Protein AF-A0A3M0WYV5-F1 (afdb_monomer_lite)

Structure (mmCIF, N/CA/C/O backbone):
data_AF-A0A3M0WYV5-F1
#
_entry.id   AF-A0A3M0WYV5-F1
#
loop_
_atom_site.group_PDB
_atom_site.id
_atom_site.type_symbol
_atom_site.label_atom_id
_atom_site.label_alt_id
_atom_site.label_comp_id
_atom_site.label_asym_id
_atom_site.label_entity_id
_atom_site.label_seq_id
_atom_site.pdbx_PDB_ins_code
_atom_site.Cartn_x
_atom_site.Cartn_y
_atom_site.Cartn_z
_atom_site.occupancy
_atom_site.B_iso_or_equiv
_atom_site.auth_seq_id
_atom_site.auth_comp_id
_atom_site.auth_asym_id
_atom_site.auth_atom_id
_atom_site.pdbx_PDB_model_num
ATOM 1 N N . MET A 1 1 ? 22.483 -3.905 40.366 1.00 39.62 1 MET A N 1
ATOM 2 C CA . MET A 1 1 ? 21.238 -4.587 39.958 1.00 39.62 1 MET A CA 1
ATOM 3 C C . MET A 1 1 ? 20.223 -3.483 39.712 1.00 39.62 1 MET A C 1
ATOM 5 O O . MET A 1 1 ? 19.778 -2.875 40.672 1.00 39.62 1 MET A O 1
ATOM 9 N N . PHE A 1 2 ? 20.039 -3.083 38.453 1.00 40.53 2 PHE A N 1
ATOM 10 C CA . PHE A 1 2 ? 19.273 -1.891 38.068 1.00 40.53 2 PHE A CA 1
ATOM 11 C C . PHE A 1 2 ? 17.960 -2.374 37.449 1.00 40.53 2 PHE A C 1
ATOM 13 O O . PHE A 1 2 ? 17.980 -3.007 36.397 1.00 40.53 2 PHE A O 1
ATOM 20 N N . THR A 1 3 ? 16.846 -2.192 38.152 1.00 47.16 3 THR A N 1
ATOM 21 C CA . THR A 1 3 ? 15.509 -2.540 37.656 1.00 47.16 3 THR A CA 1
ATOM 22 C C . THR A 1 3 ? 14.979 -1.396 36.804 1.00 47.16 3 THR A C 1
ATOM 24 O O . THR A 1 3 ? 14.933 -0.257 37.266 1.00 47.16 3 THR A O 1
ATOM 27 N N . LEU A 1 4 ? 14.594 -1.711 35.568 1.00 46.31 4 LEU A N 1
ATOM 28 C CA . LEU A 1 4 ? 13.923 -0.794 34.649 1.00 46.31 4 LEU A CA 1
ATOM 29 C C . LEU A 1 4 ? 12.514 -0.463 35.182 1.00 46.31 4 LEU A C 1
ATOM 31 O O . LEU A 1 4 ? 11.827 -1.384 35.634 1.00 46.31 4 LEU A O 1
ATOM 35 N N . PRO A 1 5 ? 12.063 0.803 35.140 1.00 54.88 5 PRO A N 1
ATOM 36 C CA . PRO A 1 5 ? 10.659 1.120 35.358 1.00 54.88 5 PRO A CA 1
ATOM 37 C C . PRO A 1 5 ? 9.819 0.553 34.206 1.00 54.88 5 PRO A C 1
ATOM 39 O O . PRO A 1 5 ? 10.191 0.642 33.038 1.00 54.88 5 PRO A O 1
ATOM 42 N N . THR A 1 6 ? 8.697 -0.068 34.554 1.00 44.19 6 THR A N 1
ATOM 43 C CA . THR A 1 6 ? 7.651 -0.463 33.612 1.00 44.19 6 THR A CA 1
ATOM 44 C C . THR A 1 6 ? 6.769 0.752 33.364 1.00 44.19 6 THR A C 1
ATOM 46 O O . THR A 1 6 ? 5.972 1.136 34.218 1.00 44.19 6 THR A O 1
ATOM 49 N N . GLU A 1 7 ? 6.923 1.388 32.208 1.00 55.69 7 GLU A N 1
ATOM 50 C CA . GLU A 1 7 ? 6.001 2.438 31.781 1.00 55.69 7 GLU A CA 1
ATOM 51 C C . GLU A 1 7 ? 4.732 1.769 31.245 1.00 55.69 7 GLU A C 1
ATOM 53 O O . GLU A 1 7 ? 4.671 1.268 30.124 1.00 55.69 7 GLU A O 1
ATOM 58 N N . THR A 1 8 ? 3.732 1.679 32.124 1.00 47.59 8 THR A N 1
ATOM 59 C CA . THR A 1 8 ? 2.333 1.501 31.734 1.00 47.59 8 THR A CA 1
ATOM 60 C C . THR A 1 8 ? 1.815 2.871 31.326 1.00 47.59 8 THR A C 1
ATOM 62 O O . THR A 1 8 ? 1.358 3.634 32.175 1.00 47.59 8 THR A O 1
ATOM 65 N N . ASP A 1 9 ? 1.903 3.182 30.038 1.00 44.66 9 ASP A N 1
ATOM 66 C CA . ASP A 1 9 ? 1.225 4.338 29.462 1.00 44.66 9 ASP A CA 1
ATOM 67 C C . ASP A 1 9 ? -0.118 3.879 28.888 1.00 44.66 9 ASP A C 1
ATOM 69 O O . ASP A 1 9 ? -0.226 3.351 27.782 1.00 44.66 9 ASP A O 1
ATOM 73 N N . SER A 1 10 ? -1.166 4.041 29.695 1.00 46.47 10 SER A N 1
ATOM 74 C CA . SER A 1 10 ? -2.559 3.932 29.263 1.00 46.47 10 SER A CA 1
ATOM 75 C C . SER A 1 10 ? -2.966 5.208 28.523 1.00 46.47 10 SER A C 1
ATOM 77 O O . SER A 1 10 ? -3.900 5.894 28.932 1.00 46.47 10 SER A O 1
ATOM 79 N N . ASN A 1 11 ? -2.282 5.528 27.428 1.00 46.50 11 ASN A N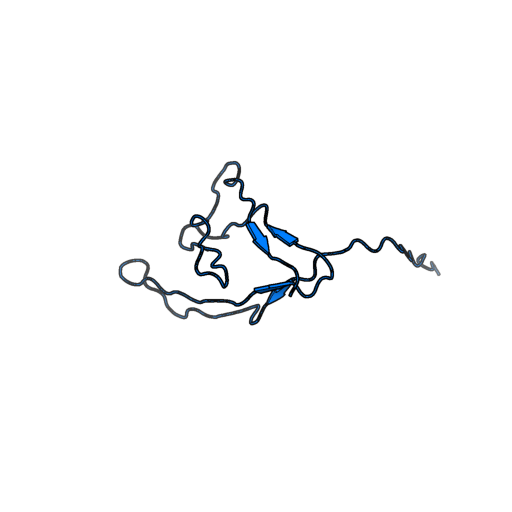 1
ATOM 80 C CA . ASN A 1 11 ? -2.873 6.330 26.371 1.00 46.50 11 ASN A CA 1
ATOM 81 C C . ASN A 1 11 ? -3.307 5.341 25.295 1.00 46.50 11 ASN A C 1
ATOM 83 O O . ASN A 1 11 ? -2.495 4.876 24.497 1.00 46.50 11 ASN A O 1
ATOM 87 N N . LYS A 1 12 ? -4.589 4.965 25.302 1.00 43.47 12 LYS A N 1
ATOM 88 C CA . LYS A 1 12 ? -5.187 4.278 24.158 1.00 43.47 12 LYS A CA 1
ATOM 89 C C . LYS A 1 12 ? -5.302 5.328 23.057 1.00 43.47 12 LYS A C 1
ATOM 91 O O . LYS A 1 12 ? -6.381 5.857 22.810 1.00 43.47 12 LYS A O 1
ATOM 96 N N . GLU A 1 13 ? -4.170 5.640 22.424 1.00 46.00 13 GLU A N 1
ATOM 97 C CA . GLU A 1 13 ? -4.172 6.010 21.018 1.00 46.00 13 GLU A CA 1
ATOM 98 C C . GLU A 1 13 ? -5.108 4.987 20.382 1.00 46.00 13 GLU A C 1
ATOM 100 O O . GLU A 1 13 ? -4.877 3.774 20.474 1.00 46.00 13 GLU A O 1
ATOM 105 N N . VAL A 1 14 ? -6.227 5.445 19.827 1.00 50.03 14 VAL A N 1
ATOM 106 C CA . VAL A 1 14 ? -6.940 4.637 18.848 1.00 50.03 14 VAL A CA 1
ATOM 107 C C . VAL A 1 14 ? -5.994 4.610 17.657 1.00 50.03 14 VAL A C 1
ATOM 109 O O . VAL A 1 14 ? -6.120 5.389 16.720 1.00 50.03 14 VAL A O 1
ATOM 112 N N . ALA A 1 15 ? -4.952 3.788 17.768 1.00 58.31 15 ALA A N 1
ATOM 113 C CA . ALA A 1 15 ? -4.151 3.382 16.647 1.00 58.31 15 ALA A CA 1
ATOM 114 C C . ALA A 1 15 ? -5.170 2.715 15.739 1.00 58.31 15 ALA A C 1
ATOM 116 O O . ALA A 1 15 ? -5.713 1.666 16.088 1.00 58.31 15 ALA A O 1
ATOM 117 N N . GLY A 1 16 ? -5.542 3.414 14.669 1.00 64.31 16 GLY A N 1
ATOM 118 C CA . GLY A 1 16 ? -6.398 2.850 13.649 1.00 64.31 16 GLY A CA 1
ATOM 119 C C . GLY A 1 16 ? -5.761 1.538 13.212 1.00 64.31 16 GLY A C 1
ATOM 120 O O . GLY A 1 16 ? -4.676 1.542 12.633 1.00 64.31 16 GLY A O 1
ATOM 121 N N . GLU A 1 17 ? -6.371 0.422 13.599 1.00 79.31 17 GLU A N 1
ATOM 122 C CA . GLU A 1 17 ? -5.863 -0.900 13.279 1.00 79.31 17 GLU A CA 1
ATOM 123 C C . GLU A 1 17 ? -6.277 -1.198 11.843 1.00 79.31 17 GLU A C 1
ATOM 125 O O . GLU A 1 17 ? -7.430 -1.513 11.554 1.00 79.31 17 GLU A O 1
ATOM 130 N N . LEU A 1 18 ? -5.326 -0.997 10.933 1.00 84.88 18 LEU A N 1
ATOM 131 C CA . LEU A 1 18 ? -5.445 -1.437 9.555 1.00 84.88 18 LEU A CA 1
ATOM 132 C C . LEU A 1 18 ? -4.849 -2.832 9.453 1.00 84.88 18 LEU A C 1
ATOM 134 O O . LEU A 1 18 ? -3.649 -3.023 9.678 1.00 84.88 18 LEU A O 1
ATOM 138 N N . THR A 1 19 ? -5.678 -3.798 9.090 1.00 87.44 19 THR A N 1
ATOM 139 C CA . THR A 1 19 ? -5.227 -5.137 8.738 1.00 87.44 19 THR A CA 1
ATOM 140 C C . THR A 1 19 ? -5.078 -5.246 7.228 1.00 87.44 19 THR A C 1
ATOM 142 O O . THR A 1 19 ? -5.758 -4.582 6.447 1.00 87.44 19 THR A O 1
ATOM 145 N N . PHE A 1 20 ? -4.120 -6.064 6.807 1.00 88.94 20 PHE A N 1
ATOM 146 C CA . PHE A 1 20 ? -3.800 -6.284 5.403 1.00 88.94 20 PHE A CA 1
ATOM 147 C C . PHE A 1 20 ? -3.946 -7.769 5.115 1.00 88.94 20 PHE A C 1
ATOM 149 O O . PHE A 1 20 ? -3.472 -8.596 5.900 1.00 88.94 20 PHE A O 1
ATOM 156 N N . SER A 1 21 ? -4.538 -8.118 3.973 1.00 88.94 21 SER A N 1
ATOM 157 C CA . SER A 1 21 ? -4.647 -9.517 3.548 1.00 88.94 21 SER A CA 1
ATOM 158 C C . SER A 1 21 ? -3.275 -10.178 3.396 1.00 88.94 21 SER A C 1
ATOM 160 O O . SER A 1 21 ? -3.121 -11.370 3.651 1.00 88.94 21 SER A O 1
ATOM 162 N N . GLU A 1 22 ? -2.270 -9.403 2.977 1.00 88.31 22 GLU A N 1
ATOM 163 C CA . GLU A 1 22 ? -0.910 -9.879 2.763 1.00 88.31 22 GLU A CA 1
ATOM 164 C C . GLU A 1 22 ? 0.105 -8.740 2.945 1.00 88.31 22 GLU A C 1
ATOM 166 O O . GLU A 1 22 ? -0.052 -7.663 2.376 1.00 88.31 22 GLU A O 1
ATOM 171 N N . LEU A 1 23 ? 1.160 -8.968 3.736 1.00 86.75 23 LEU A N 1
ATOM 172 C CA . LEU A 1 23 ? 2.189 -7.950 4.021 1.00 86.75 23 LEU A CA 1
ATOM 173 C C . LEU A 1 23 ? 3.411 -8.041 3.103 1.00 86.75 23 LEU A C 1
ATOM 175 O O . LEU A 1 23 ? 4.252 -7.141 3.086 1.00 86.75 23 LEU A O 1
ATOM 179 N N . LYS A 1 24 ? 3.573 -9.166 2.404 1.00 88.75 24 LYS A N 1
ATOM 180 C CA . LYS A 1 24 ? 4.732 -9.448 1.559 1.00 88.75 24 LYS A CA 1
ATOM 181 C C . LYS A 1 24 ? 4.281 -10.241 0.353 1.00 88.75 24 LYS A C 1
ATOM 183 O O . LYS A 1 24 ? 3.626 -11.259 0.509 1.00 88.75 24 LYS A O 1
ATOM 188 N N . TRP A 1 25 ? 4.700 -9.797 -0.819 1.00 88.12 25 TRP A N 1
ATOM 189 C CA . TRP A 1 25 ? 4.446 -10.477 -2.077 1.00 88.12 25 TRP A CA 1
ATOM 190 C C . TRP A 1 25 ? 5.689 -10.394 -2.956 1.00 88.12 25 TRP A C 1
ATOM 192 O O . TRP A 1 25 ? 6.414 -9.400 -2.904 1.00 88.12 25 TRP A O 1
ATOM 202 N N . ASP A 1 26 ? 5.919 -11.429 -3.759 1.00 87.56 26 ASP A N 1
ATOM 203 C CA . ASP A 1 26 ? 6.958 -11.436 -4.785 1.00 87.56 26 ASP A CA 1
ATOM 204 C C . ASP A 1 26 ? 6.300 -11.289 -6.162 1.00 87.56 26 ASP A C 1
ATOM 206 O O . ASP A 1 26 ? 5.508 -12.133 -6.582 1.00 87.56 26 ASP A O 1
ATOM 210 N N . LEU A 1 27 ? 6.610 -10.192 -6.856 1.00 84.56 27 LEU A N 1
ATOM 211 C CA . LEU A 1 27 ? 6.151 -9.952 -8.230 1.00 84.56 27 LEU A CA 1
ATOM 212 C C . LEU A 1 27 ? 6.935 -10.797 -9.252 1.00 84.56 27 LEU A C 1
ATOM 214 O O . LEU A 1 27 ? 6.575 -10.836 -10.426 1.00 84.56 27 LEU A O 1
ATOM 218 N N . GLY A 1 28 ? 7.994 -11.481 -8.818 1.00 86.00 28 GLY A N 1
ATOM 2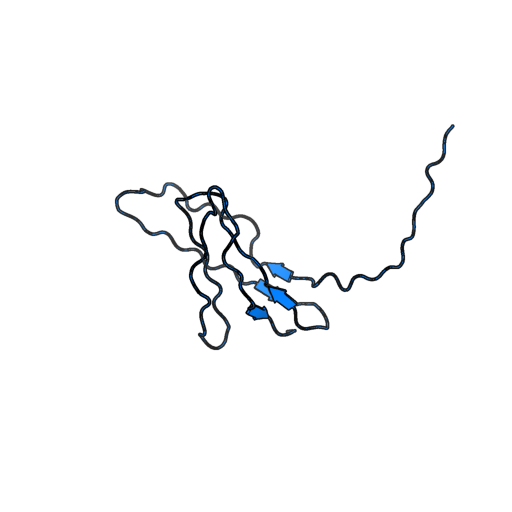19 C CA . GLY A 1 28 ? 8.891 -12.249 -9.659 1.00 86.00 28 GLY A CA 1
ATOM 220 C C . GLY A 1 28 ? 9.831 -11.356 -10.466 1.00 86.00 28 GLY A C 1
ATOM 221 O O . GLY A 1 28 ? 10.232 -10.268 -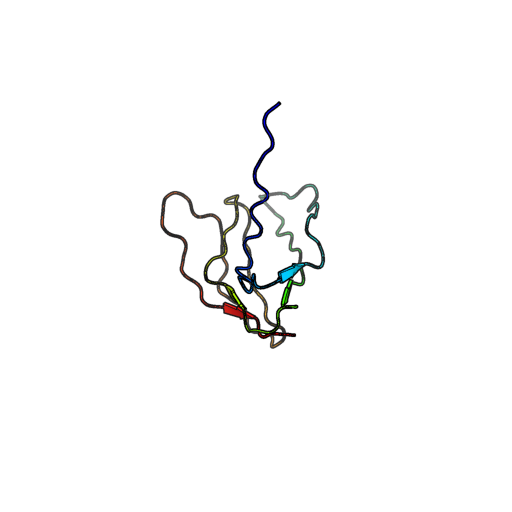10.053 1.00 86.00 28 GLY A O 1
ATOM 222 N N . THR A 1 29 ? 10.225 -11.841 -11.642 1.00 86.00 29 THR A N 1
ATOM 223 C CA . THR A 1 29 ? 11.056 -11.067 -12.570 1.00 86.00 29 THR A CA 1
ATOM 224 C C . THR A 1 29 ? 10.159 -10.191 -13.430 1.00 86.00 29 THR A C 1
ATOM 226 O O . THR A 1 29 ? 9.466 -10.709 -14.298 1.00 86.00 29 THR A O 1
ATOM 229 N N . VAL A 1 30 ? 10.198 -8.879 -13.199 1.00 82.81 30 VAL A N 1
ATOM 230 C CA . VAL A 1 30 ? 9.412 -7.895 -13.955 1.00 82.81 30 VAL A CA 1
ATOM 231 C C . VAL A 1 30 ? 10.316 -7.143 -14.927 1.00 82.81 30 VAL A C 1
ATOM 233 O O . VAL A 1 30 ? 11.322 -6.549 -14.525 1.00 82.81 30 VAL A O 1
ATOM 236 N N . SER A 1 31 ? 9.969 -7.155 -16.216 1.00 81.25 31 SER A N 1
ATOM 237 C CA . SER A 1 31 ? 10.689 -6.389 -17.236 1.00 81.25 31 SER A CA 1
ATOM 238 C C . SER A 1 31 ? 10.213 -4.937 -17.282 1.00 81.25 31 SER A C 1
ATOM 240 O O . SER A 1 31 ? 9.092 -4.664 -17.704 1.00 81.25 31 SER A O 1
ATOM 242 N N . MET A 1 32 ? 11.103 -3.988 -16.965 1.00 76.44 32 MET A N 1
ATOM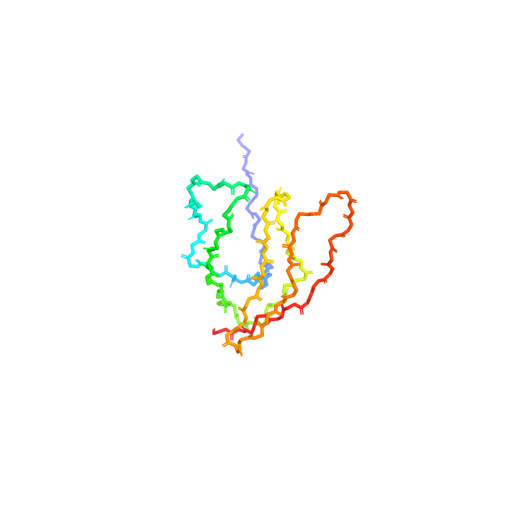 243 C CA . MET A 1 32 ? 10.815 -2.543 -17.056 1.00 76.44 32 MET A CA 1
ATOM 244 C C . MET A 1 32 ? 10.420 -2.073 -18.466 1.00 76.44 32 MET A C 1
ATOM 246 O O . MET A 1 32 ? 9.888 -0.979 -18.617 1.00 76.44 32 MET A O 1
ATOM 250 N N . ALA A 1 33 ? 10.728 -2.854 -19.507 1.00 77.44 33 ALA A N 1
ATOM 251 C CA . ALA A 1 33 ? 10.469 -2.465 -20.888 1.00 77.44 33 ALA A CA 1
ATOM 252 C C . ALA A 1 33 ? 9.038 -2.776 -21.347 1.00 77.44 33 ALA A C 1
ATOM 254 O O . ALA A 1 33 ? 8.487 -2.020 -22.142 1.00 77.44 33 ALA A O 1
ATOM 255 N N . ASN A 1 34 ? 8.454 -3.886 -20.884 1.00 65.00 34 ASN A N 1
ATOM 256 C CA . ASN A 1 34 ? 7.311 -4.497 -21.570 1.00 65.00 34 ASN A CA 1
ATOM 257 C C . ASN A 1 34 ? 6.176 -4.968 -20.653 1.00 65.00 34 ASN A C 1
ATOM 259 O O . ASN A 1 34 ? 5.174 -5.450 -21.176 1.00 65.00 34 ASN A O 1
ATOM 263 N N . GLU A 1 35 ? 6.307 -4.881 -19.328 1.00 73.62 35 GLU A N 1
ATOM 264 C CA . GLU A 1 35 ? 5.339 -5.509 -18.425 1.00 73.62 35 GLU A CA 1
ATOM 265 C C . GLU A 1 35 ? 4.908 -4.562 -17.308 1.00 73.62 35 GLU A C 1
ATOM 267 O O . GLU A 1 35 ? 5.736 -4.012 -16.584 1.00 73.62 35 GLU A O 1
ATOM 272 N N . ASN A 1 36 ? 3.590 -4.404 -17.165 1.00 80.88 36 ASN A N 1
ATOM 273 C CA . ASN A 1 36 ? 2.975 -3.835 -15.975 1.00 80.88 36 ASN A CA 1
ATOM 274 C C . ASN A 1 36 ? 2.424 -4.999 -15.151 1.00 80.88 36 ASN A C 1
ATOM 276 O O . ASN A 1 36 ? 1.542 -5.719 -15.621 1.00 80.88 36 ASN A O 1
ATOM 280 N N . VAL A 1 37 ? 2.985 -5.220 -13.964 1.00 86.94 37 VAL A N 1
ATOM 281 C CA . VAL A 1 37 ? 2.521 -6.263 -13.044 1.00 86.94 37 VAL A CA 1
ATOM 282 C C . VAL A 1 37 ? 1.784 -5.588 -11.905 1.00 86.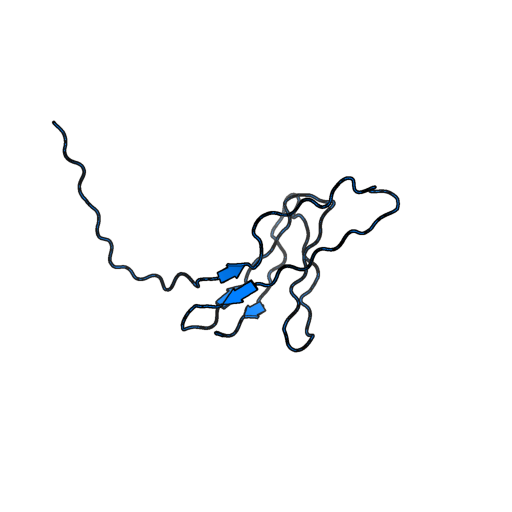94 37 VAL A C 1
ATOM 284 O O . VAL A 1 37 ? 2.325 -4.707 -11.241 1.00 86.94 37 VAL A O 1
ATOM 287 N N . GLU A 1 38 ? 0.552 -6.023 -11.683 1.00 88.75 38 GLU A N 1
ATOM 288 C CA . GLU A 1 38 ? -0.337 -5.466 -10.674 1.00 88.75 38 GLU A CA 1
ATOM 289 C C . GLU A 1 38 ? -0.639 -6.526 -9.616 1.00 88.75 38 GLU A C 1
ATOM 291 O O . GLU A 1 38 ? -0.795 -7.714 -9.912 1.00 88.75 38 GLU A O 1
ATOM 296 N N . LYS A 1 39 ? -0.699 -6.091 -8.358 1.00 89.06 39 LYS A N 1
ATOM 297 C CA . LYS A 1 39 ? -1.103 -6.913 -7.221 1.00 89.06 39 LYS A CA 1
ATOM 298 C C . LYS A 1 39 ? -2.046 -6.087 -6.366 1.00 89.06 39 LYS A C 1
ATOM 300 O O . LYS A 1 39 ? -1.658 -5.054 -5.828 1.00 89.06 39 LYS A O 1
ATOM 305 N N . GLU A 1 40 ? -3.265 -6.580 -6.224 1.00 90.62 40 GLU A N 1
ATOM 306 C CA . GLU A 1 40 ? -4.242 -6.014 -5.306 1.00 90.62 40 GLU A CA 1
ATOM 307 C C . GLU A 1 40 ? -4.017 -6.586 -3.903 1.00 90.62 40 GLU A C 1
ATOM 309 O O . GLU A 1 40 ? -3.774 -7.786 -3.727 1.00 90.62 40 GLU A O 1
ATOM 314 N N . ILE A 1 41 ? -4.060 -5.705 -2.905 1.00 89.88 41 ILE A N 1
ATOM 315 C CA . ILE A 1 41 ? -3.964 -6.048 -1.487 1.00 89.88 41 ILE A CA 1
ATOM 316 C C . ILE A 1 41 ? -5.177 -5.431 -0.812 1.00 89.88 41 ILE A C 1
ATOM 318 O O . ILE A 1 41 ? -5.396 -4.224 -0.907 1.00 89.88 41 ILE A O 1
ATOM 322 N N . THR A 1 42 ? -5.957 -6.258 -0.126 1.00 90.06 42 THR A N 1
ATOM 323 C CA . THR A 1 42 ? -7.115 -5.781 0.622 1.00 90.06 42 THR A CA 1
ATOM 324 C C . THR A 1 42 ? -6.649 -5.210 1.952 1.00 90.06 42 THR A C 1
ATOM 326 O O . THR A 1 42 ? -5.865 -5.842 2.667 1.00 90.06 42 THR A O 1
ATOM 329 N N . ILE A 1 43 ? -7.140 -4.014 2.267 1.00 88.25 43 ILE A N 1
ATOM 330 C CA . ILE A 1 43 ? -6.903 -3.320 3.530 1.00 88.25 43 ILE A CA 1
ATOM 331 C C . ILE A 1 43 ? -8.246 -3.227 4.246 1.00 88.25 43 ILE A C 1
ATOM 333 O O . ILE A 1 43 ? -9.227 -2.789 3.648 1.00 88.25 43 ILE A O 1
ATOM 337 N N . THR A 1 44 ? -8.291 -3.620 5.511 1.00 87.31 44 THR A N 1
ATOM 338 C CA . THR A 1 44 ? -9.502 -3.575 6.331 1.00 87.31 44 THR A CA 1
ATOM 339 C C . THR A 1 44 ? -9.260 -2.697 7.548 1.00 87.31 44 THR A C 1
ATOM 341 O O . THR A 1 44 ? -8.207 -2.759 8.180 1.00 87.31 44 THR A O 1
ATOM 344 N N . ASN A 1 45 ? -10.227 -1.831 7.846 1.00 87.94 45 ASN A N 1
ATOM 345 C CA . ASN A 1 45 ? -10.233 -1.015 9.050 1.00 87.94 45 ASN A CA 1
ATOM 346 C C . ASN A 1 45 ? -11.038 -1.740 10.135 1.00 87.94 45 ASN A C 1
ATOM 348 O O . ASN A 1 45 ? -12.257 -1.595 10.187 1.00 87.94 45 ASN A O 1
ATOM 352 N N . ASP A 1 46 ? -10.342 -2.477 11.000 1.00 83.69 46 ASP A N 1
ATOM 353 C CA . ASP A 1 46 ? -10.931 -3.179 12.152 1.00 83.69 46 ASP A CA 1
ATOM 354 C C . ASP A 1 46 ? -11.065 -2.267 13.388 1.00 83.69 46 ASP A C 1
ATOM 356 O O . ASP A 1 46 ? -11.396 -2.710 14.493 1.00 83.69 46 ASP A O 1
ATOM 360 N N . SER A 1 47 ? -10.777 -0.971 13.241 1.00 81.38 47 SER A N 1
ATOM 361 C CA . SER A 1 47 ? -10.909 -0.013 14.332 1.00 81.38 47 SER A CA 1
ATOM 362 C C . SER A 1 47 ? -12.354 0.462 14.491 1.00 81.38 47 SER A C 1
ATOM 364 O O . SER A 1 47 ? -13.131 0.508 13.548 1.00 81.38 47 SER A O 1
ATOM 366 N N . GLY A 1 48 ? -12.730 0.880 15.702 1.00 79.56 48 GLY A N 1
ATOM 367 C CA . GLY A 1 48 ? -14.072 1.409 15.985 1.00 79.56 48 GLY A CA 1
ATOM 368 C C . GLY A 1 48 ? -14.328 2.833 15.468 1.00 79.56 48 GLY A C 1
ATOM 369 O O . GLY A 1 48 ? -15.206 3.512 15.999 1.00 79.56 48 GLY A O 1
ATOM 370 N N . SER A 1 49 ? -13.527 3.321 14.521 1.00 84.94 49 SER A N 1
ATOM 371 C CA . SER A 1 49 ? -13.576 4.686 13.993 1.00 84.94 49 SER A CA 1
ATOM 372 C C . SER A 1 49 ? -13.075 4.744 12.553 1.00 84.94 49 SER A C 1
ATOM 374 O O . SER A 1 49 ? -12.233 3.946 12.150 1.00 84.94 49 SER A O 1
ATOM 376 N N . ASP A 1 50 ? -13.536 5.729 11.790 1.00 87.31 50 ASP A N 1
ATOM 377 C CA . ASP A 1 50 ? -13.035 5.959 10.436 1.00 87.31 50 ASP A CA 1
ATOM 378 C C . ASP A 1 50 ? -11.547 6.335 10.452 1.00 87.31 50 ASP A C 1
ATOM 380 O O . ASP A 1 50 ? -11.103 7.174 11.244 1.00 87.31 50 ASP A O 1
ATOM 384 N N . ILE A 1 51 ? -10.773 5.740 9.546 1.00 88.62 51 ILE A N 1
ATOM 385 C CA . ILE A 1 51 ? -9.348 6.032 9.379 1.00 88.62 51 ILE A CA 1
ATOM 386 C C . ILE A 1 51 ? -9.173 6.868 8.120 1.00 88.62 51 ILE A C 1
ATOM 388 O O . ILE A 1 51 ? -9.639 6.500 7.049 1.00 88.62 51 ILE A O 1
ATOM 392 N N . THR A 1 52 ? -8.464 7.990 8.230 1.00 89.00 52 THR A N 1
ATOM 393 C CA . THR A 1 52 ? -8.115 8.811 7.064 1.00 89.00 52 THR A CA 1
ATOM 394 C C . THR A 1 52 ? -6.654 8.606 6.688 1.00 89.00 52 THR A C 1
ATOM 396 O O . THR A 1 52 ? -5.748 8.893 7.474 1.00 89.00 52 THR A O 1
ATOM 399 N N . ILE A 1 53 ? -6.421 8.142 5.463 1.00 88.06 53 ILE A N 1
ATOM 400 C CA . ILE A 1 53 ? -5.099 8.038 4.855 1.00 88.06 53 ILE A CA 1
ATOM 401 C C . ILE A 1 53 ? -4.730 9.403 4.279 1.00 88.06 53 ILE A C 1
ATOM 403 O O . ILE A 1 53 ? -5.291 9.852 3.278 1.00 88.06 53 ILE A O 1
ATOM 407 N N . ASN A 1 54 ? -3.767 10.059 4.926 1.00 88.69 54 ASN A N 1
ATOM 408 C CA . ASN A 1 54 ? -3.298 11.389 4.528 1.00 88.69 54 ASN A CA 1
ATOM 409 C C . ASN A 1 54 ? -2.103 11.355 3.562 1.00 88.69 54 ASN A C 1
ATOM 411 O O . A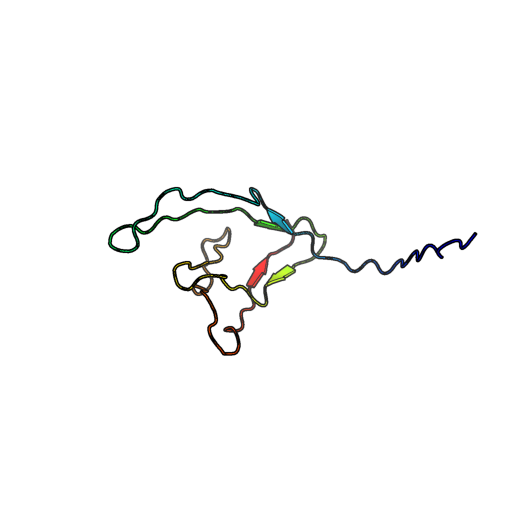SN A 1 54 ? -1.793 12.349 2.903 1.00 88.69 54 ASN A O 1
ATOM 415 N N . HIS A 1 55 ? -1.404 10.218 3.499 1.00 86.81 55 HIS A N 1
ATOM 416 C CA . HIS A 1 55 ? -0.171 10.054 2.733 1.00 86.81 55 HIS A CA 1
ATOM 417 C C . HIS A 1 55 ? 0.044 8.591 2.344 1.00 86.81 55 HIS A C 1
ATOM 419 O O . HIS A 1 55 ? -0.147 7.690 3.159 1.00 86.81 55 HIS A O 1
ATOM 425 N N . MET A 1 56 ? 0.471 8.379 1.103 1.00 88.31 56 MET A N 1
ATOM 426 C CA . MET A 1 56 ? 0.865 7.091 0.543 1.00 88.31 56 MET A CA 1
ATOM 427 C C . MET A 1 56 ? 1.954 7.359 -0.491 1.00 88.31 56 MET A C 1
ATOM 429 O O . MET A 1 56 ? 1.788 8.211 -1.365 1.00 88.31 56 MET A O 1
ATOM 433 N N . GLU A 1 57 ? 3.061 6.632 -0.399 1.00 89.19 57 GLU A N 1
ATOM 434 C CA . GLU A 1 57 ? 4.183 6.737 -1.329 1.00 89.19 57 GLU A CA 1
ATOM 435 C C . GLU A 1 57 ? 4.815 5.370 -1.563 1.00 89.19 57 GLU A C 1
ATOM 437 O O . GLU A 1 57 ? 4.691 4.457 -0.742 1.00 89.19 57 GLU A O 1
ATOM 442 N N . THR A 1 58 ? 5.511 5.234 -2.687 1.00 89.75 58 THR A N 1
ATOM 443 C CA . THR A 1 58 ? 6.312 4.046 -2.982 1.00 89.75 58 THR A CA 1
ATOM 444 C C . THR A 1 58 ? 7.794 4.333 -2.761 1.00 89.75 58 THR A C 1
ATOM 446 O O . THR A 1 58 ? 8.258 5.469 -2.846 1.00 89.75 58 THR A O 1
ATOM 449 N N . SER A 1 59 ? 8.571 3.292 -2.466 1.00 86.38 59 SER A N 1
ATOM 450 C CA . SER A 1 59 ? 10.009 3.422 -2.196 1.00 86.38 59 SER A CA 1
ATOM 451 C C . SER A 1 59 ? 10.881 3.437 -3.455 1.00 86.38 59 SER A C 1
ATOM 453 O O . SER A 1 59 ? 12.075 3.719 -3.365 1.00 86.38 59 SER A O 1
ATOM 455 N N . CYS A 1 60 ? 10.318 3.120 -4.624 1.00 82.38 60 CYS A N 1
ATOM 456 C CA . CYS A 1 60 ? 11.044 2.992 -5.882 1.00 82.38 60 CYS A CA 1
ATOM 457 C C . CYS A 1 60 ? 10.298 3.711 -7.007 1.00 82.38 60 CYS A C 1
ATOM 459 O O . CYS A 1 60 ? 9.089 3.568 -7.151 1.00 82.38 60 CYS A O 1
ATOM 461 N N . MET A 1 61 ? 11.030 4.431 -7.859 1.00 81.38 61 MET A N 1
ATOM 462 C CA . MET A 1 61 ? 10.475 5.152 -9.013 1.00 81.38 61 MET A CA 1
ATOM 463 C C . MET A 1 61 ? 9.735 4.231 -9.997 1.00 81.38 61 MET A C 1
ATOM 465 O O . MET A 1 61 ? 8.902 4.695 -10.766 1.00 81.38 61 MET A O 1
ATOM 469 N N . CYS A 1 62 ? 10.035 2.932 -9.980 1.00 83.44 62 CYS A N 1
ATOM 470 C CA . CYS A 1 62 ? 9.435 1.949 -10.879 1.00 83.44 62 CYS A CA 1
ATOM 471 C C . CYS A 1 62 ? 8.098 1.386 -10.373 1.00 83.44 62 CYS A C 1
ATOM 473 O O . CYS A 1 62 ? 7.512 0.560 -11.064 1.00 83.44 62 CYS A O 1
ATOM 475 N N . THR A 1 63 ? 7.634 1.774 -9.180 1.00 88.12 63 THR A N 1
ATOM 476 C CA . THR A 1 63 ? 6.373 1.282 -8.616 1.00 88.12 63 THR A CA 1
ATOM 477 C C . THR A 1 63 ? 5.398 2.414 -8.345 1.00 88.12 63 THR A C 1
ATOM 479 O O . THR A 1 63 ? 5.768 3.516 -7.930 1.00 88.12 63 THR A O 1
ATOM 482 N N . THR A 1 64 ? 4.125 2.108 -8.550 1.00 89.81 64 THR A N 1
ATOM 483 C CA . THR A 1 64 ? 2.990 2.974 -8.258 1.00 89.81 64 THR A CA 1
ATOM 484 C C . THR A 1 64 ? 2.011 2.244 -7.345 1.00 89.81 64 THR A C 1
ATOM 486 O O . THR A 1 64 ? 1.975 1.016 -7.300 1.00 89.81 64 THR A O 1
ATOM 489 N N . ALA A 1 65 ? 1.238 3.008 -6.585 1.00 90.75 65 ALA A N 1
ATOM 490 C CA . ALA A 1 65 ? 0.186 2.524 -5.710 1.00 90.75 65 ALA A CA 1
ATOM 491 C C . ALA A 1 65 ? -1.084 3.346 -5.945 1.00 90.75 65 ALA A C 1
ATOM 493 O O . ALA A 1 65 ? -1.023 4.549 -6.210 1.00 90.75 65 ALA A O 1
ATOM 494 N N . GLN A 1 66 ? -2.237 2.701 -5.849 1.00 91.88 66 GLN A N 1
ATOM 495 C CA . GLN A 1 66 ? -3.542 3.338 -5.946 1.00 91.88 66 GLN A CA 1
ATOM 496 C C . GLN A 1 66 ? -4.459 2.711 -4.902 1.00 91.88 66 GLN A C 1
ATOM 498 O O . GLN A 1 66 ? -4.391 1.507 -4.663 1.00 91.88 66 GLN A O 1
ATOM 503 N N . LEU A 1 67 ? -5.294 3.535 -4.272 1.00 91.00 67 LEU A N 1
ATOM 504 C CA . LEU A 1 67 ? -6.337 3.047 -3.379 1.00 91.00 67 LEU A CA 1
ATOM 505 C C . LEU A 1 67 ? -7.614 2.865 -4.194 1.00 91.00 67 LEU A C 1
ATOM 507 O O . LEU A 1 67 ? -8.009 3.776 -4.921 1.00 91.00 67 LEU A O 1
ATOM 511 N N . VAL A 1 68 ? -8.234 1.700 -4.063 1.00 91.25 68 VAL A N 1
ATOM 512 C CA . VAL A 1 68 ? -9.518 1.371 -4.683 1.00 91.25 68 VAL A CA 1
ATOM 513 C C . VAL A 1 68 ? -10.501 1.107 -3.552 1.00 91.25 68 VAL A C 1
ATOM 515 O O . VAL A 1 68 ? -10.234 0.277 -2.686 1.00 91.25 68 VAL A O 1
ATOM 518 N N . HIS A 1 69 ? -11.599 1.850 -3.530 1.00 88.50 69 HIS A N 1
ATOM 519 C CA . HIS A 1 69 ? -12.659 1.719 -2.538 1.00 88.50 69 HIS A CA 1
ATOM 520 C C . HIS A 1 69 ? -13.673 0.661 -2.992 1.00 88.50 69 HIS A C 1
ATOM 522 O O . HIS A 1 69 ? -13.853 0.433 -4.189 1.00 88.50 69 HIS A O 1
ATOM 528 N N . ASP A 1 70 ? -14.399 0.056 -2.050 1.00 84.25 70 ASP A N 1
ATOM 529 C CA . ASP A 1 70 ? -15.403 -0.982 -2.350 1.00 84.25 70 ASP A CA 1
ATOM 530 C C . ASP A 1 70 ? -16.540 -0.495 -3.265 1.00 84.25 70 ASP A C 1
ATOM 532 O O . ASP A 1 70 ? -17.197 -1.284 -3.944 1.00 84.25 70 ASP A O 1
ATOM 536 N N . ASN A 1 71 ? -16.782 0.818 -3.301 1.00 83.62 71 ASN A N 1
ATOM 537 C CA . ASN A 1 71 ? -17.765 1.450 -4.181 1.00 83.62 71 ASN A CA 1
ATOM 538 C C . ASN A 1 71 ? -17.253 1.661 -5.625 1.00 83.62 71 ASN A C 1
ATOM 540 O O . ASN A 1 71 ? -18.014 2.136 -6.469 1.00 83.62 71 ASN A O 1
ATOM 544 N N . GLY A 1 72 ? -15.997 1.305 -5.910 1.00 83.38 72 GLY A N 1
ATOM 545 C CA . GLY A 1 72 ? -15.334 1.484 -7.200 1.00 83.38 72 GLY A CA 1
ATOM 546 C C . GLY A 1 72 ? -14.647 2.839 -7.390 1.00 83.38 72 GLY A C 1
ATOM 547 O O . GLY A 1 72 ? -14.046 3.053 -8.444 1.00 83.38 72 GLY A O 1
ATOM 548 N N . ASP A 1 73 ? -14.703 3.745 -6.408 1.00 87.56 73 ASP A N 1
ATOM 549 C CA . ASP A 1 73 ? -13.941 4.992 -6.451 1.00 87.56 73 ASP A CA 1
ATOM 550 C C . ASP A 1 73 ? -12.447 4.703 -6.273 1.00 87.56 73 ASP A C 1
ATOM 552 O O . ASP A 1 73 ? -12.032 3.892 -5.443 1.00 87.56 73 ASP A O 1
ATOM 556 N N . THR A 1 74 ? -11.616 5.385 -7.059 1.00 89.38 74 THR A N 1
ATOM 557 C CA . THR A 1 74 ? -10.161 5.223 -7.010 1.00 89.38 74 THR A CA 1
ATOM 558 C C . THR A 1 74 ? -9.487 6.530 -6.646 1.00 89.38 74 THR A C 1
ATOM 560 O O . THR A 1 74 ? -9.773 7.566 -7.254 1.00 89.38 74 THR A O 1
ATOM 563 N N . SER A 1 75 ? -8.516 6.473 -5.741 1.00 86.94 75 SER A N 1
ATOM 564 C CA . SER A 1 75 ? -7.655 7.617 -5.465 1.00 86.94 75 SER A CA 1
ATOM 565 C C . SER A 1 75 ? -6.722 7.906 -6.646 1.00 86.94 75 SER A C 1
ATOM 567 O O . SER A 1 75 ? -6.526 7.090 -7.549 1.00 86.94 75 SER A O 1
ATOM 569 N N . GLY A 1 76 ? -6.105 9.088 -6.668 1.00 86.12 76 GLY A N 1
ATOM 570 C CA . GLY A 1 76 ? -5.057 9.373 -7.652 1.00 86.12 76 GLY A CA 1
ATOM 571 C C . GLY A 1 76 ? -3.831 8.476 -7.441 1.00 86.12 76 GLY A C 1
ATOM 572 O O . GLY A 1 76 ? -3.425 8.270 -6.297 1.00 86.12 76 GLY A O 1
ATOM 573 N N . ILE A 1 77 ? -3.198 8.020 -8.526 1.00 87.81 77 ILE A N 1
ATOM 574 C CA . ILE A 1 77 ? -1.987 7.186 -8.472 1.00 87.81 77 ILE A CA 1
ATOM 575 C C . ILE A 1 77 ? -0.879 7.898 -7.678 1.00 87.81 77 ILE A C 1
ATOM 577 O O . ILE A 1 77 ? -0.594 9.080 -7.893 1.00 87.81 77 ILE A O 1
ATOM 581 N N . LYS A 1 78 ? -0.261 7.169 -6.750 1.00 89.75 78 LYS A N 1
ATOM 582 C CA . LYS A 1 78 ? 0.851 7.603 -5.902 1.00 89.75 78 LYS A CA 1
ATOM 583 C C . LYS A 1 78 ? 2.112 6.840 -6.282 1.00 89.75 78 LYS A C 1
ATOM 585 O O . LYS A 1 78 ? 2.062 5.657 -6.593 1.00 89.75 78 LYS A O 1
ATOM 590 N N . GLY A 1 79 ? 3.246 7.523 -6.279 1.00 88.06 79 GLY A N 1
ATOM 591 C CA . GLY A 1 79 ? 4.538 6.943 -6.638 1.00 88.06 79 GLY A CA 1
ATOM 592 C C . GLY A 1 79 ? 5.636 7.445 -5.714 1.00 88.06 79 GLY A C 1
ATOM 593 O O . GLY A 1 79 ? 5.360 8.037 -4.670 1.00 88.06 79 GLY A O 1
ATOM 594 N N . MET A 1 80 ? 6.884 7.217 -6.108 1.00 86.50 80 MET A N 1
ATOM 595 C CA . MET A 1 80 ? 8.034 7.624 -5.312 1.00 86.50 80 MET A CA 1
ATOM 596 C C . MET A 1 80 ? 8.217 9.139 -5.340 1.00 86.50 80 MET A C 1
ATOM 598 O O . MET A 1 80 ? 8.267 9.758 -6.405 1.00 86.50 80 MET A O 1
ATOM 602 N N . VAL A 1 81 ? 8.404 9.728 -4.162 1.00 86.62 81 VAL A N 1
ATOM 603 C CA . VAL A 1 81 ? 8.736 11.144 -4.013 1.00 86.62 81 VAL A CA 1
ATOM 604 C C . VAL A 1 81 ? 10.256 11.291 -3.992 1.00 86.62 81 VAL A C 1
ATOM 606 O O . VAL A 1 81 ? 10.922 10.939 -3.023 1.00 86.62 81 VAL A O 1
ATOM 609 N N . CYS A 1 82 ? 10.831 11.813 -5.076 1.00 70.81 82 CYS A N 1
ATOM 610 C CA . CYS A 1 82 ? 12.255 12.144 -5.129 1.00 70.81 82 CYS A CA 1
ATOM 611 C C . CYS A 1 82 ? 12.439 13.638 -4.838 1.00 70.81 82 CYS A C 1
ATOM 613 O O . CYS A 1 82 ? 12.011 14.461 -5.641 1.00 70.81 82 CYS A O 1
ATOM 615 N N . HIS A 1 83 ? 13.057 13.975 -3.695 1.00 72.38 83 HIS A N 1
ATOM 616 C CA . HIS A 1 83 ? 13.326 15.352 -3.247 1.00 72.38 83 HIS A CA 1
ATOM 617 C C . HIS A 1 83 ? 12.109 16.289 -3.378 1.00 72.38 83 HIS A C 1
ATOM 619 O O . HIS A 1 83 ? 12.005 17.087 -4.305 1.00 72.38 83 HIS A O 1
ATOM 625 N N . GLY A 1 84 ? 11.191 16.223 -2.415 1.00 70.81 84 GLY A N 1
ATOM 626 C CA . GLY A 1 84 ? 10.019 17.092 -2.391 1.00 70.81 84 GLY A CA 1
ATOM 627 C C . GLY A 1 84 ? 9.012 16.687 -1.325 1.00 70.81 84 GLY A C 1
ATOM 628 O O . GLY A 1 84 ? 9.243 15.766 -0.546 1.00 70.81 84 GLY A O 1
ATOM 629 N N . THR A 1 85 ? 7.892 17.396 -1.290 1.00 69.44 85 THR A N 1
ATOM 630 C CA . THR A 1 85 ? 6.722 17.035 -0.487 1.00 69.44 85 THR A CA 1
ATOM 631 C C . THR A 1 85 ? 5.848 16.067 -1.269 1.00 69.44 85 THR A C 1
ATOM 633 O O . THR A 1 85 ? 5.539 16.330 -2.433 1.00 69.44 85 THR A O 1
ATOM 636 N N . SER A 1 86 ? 5.422 14.980 -0.631 1.00 72.12 86 SER A N 1
ATOM 637 C CA . SER A 1 86 ? 4.448 14.068 -1.225 1.00 72.12 86 SER A CA 1
ATOM 638 C C . SER A 1 86 ? 3.126 14.774 -1.532 1.00 72.12 86 SER A C 1
ATOM 640 O O . SER A 1 86 ? 2.720 15.649 -0.757 1.00 72.12 86 SER A O 1
ATOM 642 N N . PRO A 1 87 ? 2.440 14.431 -2.637 1.00 74.00 87 PRO A N 1
ATOM 643 C CA . PRO A 1 87 ? 1.089 14.913 -2.872 1.00 74.00 87 PRO A CA 1
ATOM 644 C C . PRO A 1 87 ? 0.179 14.521 -1.705 1.00 74.00 87 PRO A C 1
ATOM 646 O O . PRO A 1 87 ? 0.019 13.341 -1.394 1.00 74.00 87 PRO A O 1
ATOM 649 N N . ALA A 1 88 ? -0.433 15.530 -1.082 1.00 78.31 88 ALA A N 1
ATOM 650 C CA . ALA A 1 88 ? -1.427 15.314 -0.044 1.00 78.31 88 ALA A CA 1
ATOM 651 C C . ALA A 1 88 ? -2.586 14.471 -0.594 1.00 78.31 88 ALA A C 1
ATOM 653 O O . ALA A 1 88 ? -3.038 14.668 -1.727 1.00 78.31 88 ALA A O 1
ATOM 654 N N . MET A 1 89 ? -3.070 13.543 0.218 1.00 85.56 89 MET A N 1
ATOM 655 C CA . MET A 1 89 ? -4.297 12.796 -0.029 1.00 85.56 89 MET A CA 1
ATOM 656 C C . MET A 1 89 ? -5.176 12.866 1.212 1.00 85.56 89 MET A C 1
ATOM 658 O O . MET A 1 89 ? -4.716 13.243 2.286 1.00 85.56 89 MET A O 1
ATOM 662 N N . SER A 1 90 ? -6.455 12.568 1.051 1.00 87.12 90 SER A N 1
ATOM 663 C CA . SER A 1 90 ? -7.389 12.485 2.166 1.00 87.12 90 SER A CA 1
ATOM 664 C C . SER A 1 90 ? -8.431 11.452 1.787 1.00 87.12 90 SER A C 1
ATOM 666 O O . SER A 1 90 ? -9.507 11.785 1.303 1.00 87.12 90 SER A O 1
ATOM 668 N N . GLU A 1 91 ? -8.035 10.188 1.908 1.00 87.56 91 GLU A N 1
ATOM 669 C CA . GLU A 1 91 ? -8.914 9.060 1.614 1.00 87.56 91 GLU A CA 1
ATOM 670 C C . GLU A 1 91 ? -9.410 8.472 2.925 1.00 87.56 91 GLU A C 1
ATOM 672 O O . GLU A 1 91 ? -8.612 8.068 3.773 1.00 87.56 91 GLU A O 1
ATOM 677 N N . THR A 1 92 ? -10.725 8.439 3.110 1.00 88.12 92 THR A N 1
ATOM 678 C CA . THR A 1 92 ? -11.337 7.879 4.315 1.00 88.12 92 THR A CA 1
ATOM 679 C C . THR A 1 92 ? -11.705 6.420 4.080 1.00 88.12 92 THR A C 1
ATOM 681 O O . THR A 1 92 ? -12.455 6.092 3.163 1.00 88.12 92 THR A O 1
ATOM 684 N N . ILE A 1 93 ? -11.193 5.553 4.946 1.00 86.62 93 ILE A N 1
ATOM 685 C CA . ILE A 1 93 ? -11.579 4.154 5.068 1.00 86.62 93 ILE A CA 1
ATOM 686 C C . ILE A 1 93 ? -12.559 4.084 6.236 1.00 86.62 93 ILE A C 1
ATOM 688 O O . ILE A 1 93 ? -12.165 4.223 7.400 1.00 86.62 93 ILE A O 1
ATOM 692 N N . ALA A 1 94 ? -13.841 3.920 5.912 1.00 84.44 94 ALA A N 1
ATOM 693 C CA . ALA A 1 94 ? -14.883 3.760 6.917 1.00 84.44 94 ALA A CA 1
ATOM 694 C C . ALA A 1 94 ? -14.582 2.549 7.812 1.00 84.44 94 ALA A C 1
ATOM 696 O O . ALA A 1 94 ? -13.936 1.594 7.371 1.00 84.44 94 ALA A O 1
ATOM 697 N N . ASN A 1 95 ? -15.012 2.589 9.070 1.00 80.31 95 ASN A N 1
ATOM 698 C CA . ASN A 1 95 ? -14.918 1.408 9.923 1.00 80.31 95 ASN A CA 1
ATOM 699 C C . ASN A 1 95 ? -15.793 0.268 9.368 1.00 80.31 95 ASN A C 1
ATOM 701 O O . ASN A 1 95 ? -16.954 0.494 9.014 1.00 80.31 95 ASN A O 1
ATOM 705 N N . GLY A 1 96 ? -15.218 -0.935 9.286 1.00 60.97 96 GLY A N 1
ATOM 706 C CA . GLY A 1 96 ? -15.881 -2.159 8.819 1.00 60.97 96 GLY A CA 1
ATOM 707 C C . GLY A 1 96 ? -16.440 -2.991 9.960 1.00 60.97 96 GLY A C 1
ATOM 708 O O . GLY A 1 96 ? -15.742 -3.113 10.988 1.00 60.97 96 GLY A O 1
#

Radius of gyration: 18.15 Å; chains: 1; bounding box: 39×29×62 Å

Foldseek 3Di:
DDDDDDDPDPPPPLPQDKDKPDDDDDQDDDDLPDDDGDDDIDIARQGPFKDWDFDDEDPDQSDWDWDADPVRDIDPIHYHDDPDDGPTDTDIDGHD

pLDDT: mean 78.5, std 14.83, range [39.62, 91.88]

Secondary structure (DSSP, 8-state):
--PPP------------EEES-S-----S--TTT--------EEE-SSS-EEE-----SSTT--B--B-TTS-BPPPB----SSPPPP--EEE---

Sequence (96 aa):
MFTLPTETDSNKEVAGELTFSELKWDLGTVSMANENVEKEITITNDSGSDITINHMETSCMCTTAQLVHDNGDTSGIKGMVCHGTSPAMSETIANG